Protein AF-A0A949T2Z6-F1 (afdb_monomer_lite)

pLDDT: mean 94.35, std 5.74, range [71.69, 98.81]

Radius of gyration: 14.83 Å; chains: 1; bounding box: 30×33×41 Å

Structure (mmCIF, N/CA/C/O backbone):
data_AF-A0A949T2Z6-F1
#
_entry.id   AF-A0A949T2Z6-F1
#
loop_
_atom_site.group_PDB
_atom_site.id
_atom_site.type_symbol
_atom_site.label_atom_id
_atom_site.label_alt_id
_atom_site.label_comp_id
_atom_site.label_asym_id
_atom_site.label_entity_id
_atom_site.label_seq_id
_atom_site.pdbx_PDB_ins_code
_atom_site.Cartn_x
_atom_site.Cartn_y
_atom_site.Cartn_z
_atom_site.occupancy
_atom_site.B_iso_or_equiv
_atom_site.auth_seq_id
_atom_site.auth_comp_id
_atom_site.auth_asym_id
_atom_site.auth_atom_id
_atom_site.pdbx_PDB_model_num
ATOM 1 N N . TYR A 1 1 ? 6.112 13.133 -10.579 1.00 71.69 1 TYR A N 1
ATOM 2 C CA . TYR A 1 1 ? 7.210 12.204 -10.228 1.00 71.69 1 TYR A CA 1
ATOM 3 C C . TYR A 1 1 ? 8.491 12.838 -9.670 1.00 71.69 1 TYR A C 1
ATOM 5 O O . TYR A 1 1 ? 8.955 12.312 -8.665 1.00 71.69 1 TYR A O 1
ATOM 13 N N . PRO A 1 2 ? 9.077 13.935 -10.205 1.00 78.00 2 PRO A N 1
ATOM 14 C CA . PRO A 1 2 ? 10.377 14.446 -9.722 1.00 78.00 2 PRO A CA 1
ATOM 15 C C . PRO A 1 2 ? 10.426 14.812 -8.231 1.00 78.00 2 PRO A C 1
ATOM 17 O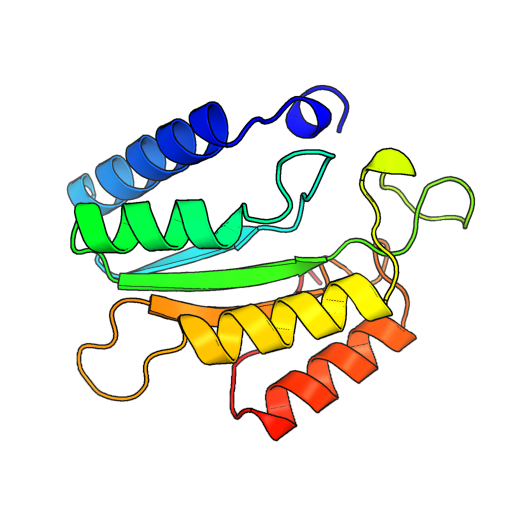 O . PRO A 1 2 ? 11.454 14.661 -7.576 1.00 78.00 2 PRO A O 1
ATOM 20 N N . VAL A 1 3 ? 9.305 15.278 -7.672 1.00 82.88 3 VAL A N 1
ATOM 21 C CA . VAL A 1 3 ? 9.192 15.569 -6.236 1.00 82.88 3 VAL A CA 1
ATOM 22 C C . VAL A 1 3 ? 9.169 14.277 -5.416 1.00 82.88 3 VAL A C 1
ATOM 24 O O . VAL A 1 3 ? 9.953 14.147 -4.479 1.00 82.88 3 VAL A O 1
ATOM 27 N N . TRP A 1 4 ? 8.320 13.317 -5.795 1.00 80.75 4 TRP A N 1
ATOM 28 C CA . TRP A 1 4 ? 8.119 12.066 -5.058 1.00 80.75 4 TRP A CA 1
ATOM 29 C C . TRP A 1 4 ? 9.293 11.089 -5.156 1.00 80.75 4 TRP A C 1
ATOM 31 O O . TRP A 1 4 ? 9.542 10.345 -4.217 1.00 80.75 4 TRP A O 1
ATOM 41 N N . ALA A 1 5 ? 10.084 11.153 -6.230 1.00 78.50 5 ALA A N 1
ATOM 42 C CA . ALA A 1 5 ? 11.322 10.381 -6.360 1.00 78.50 5 ALA A CA 1
ATOM 43 C C . ALA A 1 5 ? 12.391 10.743 -5.303 1.00 78.50 5 ALA A C 1
ATOM 45 O O . ALA A 1 5 ? 13.412 10.074 -5.218 1.00 78.50 5 ALA A O 1
ATOM 46 N N . ARG A 1 6 ? 12.174 11.806 -4.511 1.00 84.44 6 ARG A N 1
ATOM 47 C CA . ARG A 1 6 ? 13.061 12.270 -3.426 1.00 84.44 6 ARG A CA 1
ATOM 48 C C . ARG A 1 6 ? 12.489 12.009 -2.027 1.00 84.44 6 ARG A C 1
ATOM 50 O O . ARG A 1 6 ? 12.918 12.651 -1.055 1.00 84.44 6 ARG A O 1
ATOM 57 N N . LEU A 1 7 ? 11.460 11.165 -1.931 1.00 89.69 7 LEU A N 1
ATOM 58 C CA . LEU A 1 7 ? 10.942 10.710 -0.647 1.00 89.69 7 LEU A CA 1
ATOM 59 C C . LEU A 1 7 ? 12.007 9.869 0.063 1.00 89.69 7 LEU A C 1
ATOM 61 O O . LEU A 1 7 ? 12.746 9.116 -0.560 1.00 89.69 7 LEU A O 1
ATOM 65 N N . THR A 1 8 ? 12.086 10.048 1.374 1.00 93.44 8 THR A N 1
ATOM 66 C CA . THR A 1 8 ? 12.949 9.286 2.279 1.00 93.44 8 THR A CA 1
ATOM 67 C C . THR A 1 8 ? 12.060 8.597 3.314 1.00 93.44 8 THR A C 1
ATOM 69 O O . THR A 1 8 ? 10.929 9.057 3.512 1.00 93.44 8 THR A O 1
ATOM 72 N N . PRO A 1 9 ? 12.544 7.552 4.010 1.00 95.56 9 PRO A N 1
ATOM 73 C CA . PRO A 1 9 ? 11.795 6.918 5.095 1.00 95.56 9 PRO A CA 1
ATOM 74 C C . PRO A 1 9 ? 11.262 7.919 6.127 1.00 95.56 9 PRO A C 1
ATOM 76 O O . PRO A 1 9 ? 10.079 7.900 6.434 1.00 95.56 9 PRO A O 1
ATOM 79 N N . GLU A 1 10 ? 12.092 8.871 6.565 1.00 96.38 10 GLU A N 1
ATOM 80 C CA . GLU A 1 10 ? 11.704 9.922 7.521 1.00 96.38 10 GLU A CA 1
ATOM 81 C C . GLU A 1 10 ? 10.557 10.806 6.999 1.00 96.38 10 GLU A C 1
ATOM 83 O O . GLU A 1 10 ? 9.594 11.086 7.713 1.00 96.38 10 GLU A O 1
ATOM 88 N N . LYS A 1 11 ? 10.616 11.223 5.726 1.00 96.00 11 LYS A N 1
ATOM 89 C CA . LYS A 1 11 ? 9.545 12.027 5.117 1.00 96.00 11 LYS A CA 1
ATOM 90 C C . LYS A 1 11 ? 8.253 11.231 4.986 1.00 96.00 11 LYS A C 1
ATOM 92 O O . LYS A 1 11 ? 7.181 11.803 5.158 1.00 96.00 11 LYS A O 1
ATOM 97 N N . LEU A 1 12 ? 8.351 9.943 4.655 1.00 97.25 12 LEU A N 1
ATOM 98 C CA . LEU A 1 12 ? 7.194 9.060 4.556 1.00 97.25 12 LEU A CA 1
ATOM 99 C C . LEU A 1 12 ? 6.562 8.823 5.928 1.00 97.25 12 LEU A C 1
ATOM 101 O O . LEU A 1 12 ? 5.341 8.894 6.046 1.00 97.25 12 LEU A O 1
ATOM 105 N N . GLU A 1 13 ? 7.374 8.588 6.956 1.00 98.12 13 GLU A N 1
ATOM 106 C CA . GLU A 1 13 ? 6.910 8.441 8.334 1.00 98.12 13 GLU A CA 1
ATOM 107 C C . GLU A 1 13 ? 6.139 9.688 8.773 1.00 98.12 13 GLU A C 1
ATOM 109 O O . GLU A 1 13 ? 4.985 9.584 9.187 1.00 98.12 13 GLU A O 1
ATOM 114 N N . LEU A 1 14 ? 6.733 10.874 8.600 1.00 98.38 14 LEU A N 1
ATOM 115 C CA . LEU A 1 14 ? 6.095 12.140 8.953 1.00 98.38 14 LEU A CA 1
ATOM 116 C C . LEU A 1 14 ? 4.800 12.370 8.163 1.00 98.38 14 LEU A C 1
ATOM 118 O O . LEU A 1 14 ? 3.782 12.731 8.750 1.00 98.38 14 LEU A O 1
ATOM 122 N N . ALA A 1 15 ? 4.816 12.138 6.847 1.00 97.62 15 ALA A N 1
ATOM 123 C CA . ALA A 1 15 ? 3.631 12.292 6.006 1.00 97.62 15 ALA A CA 1
ATOM 124 C C . ALA A 1 15 ? 2.502 11.344 6.435 1.00 97.62 15 ALA A C 1
ATOM 126 O O . ALA A 1 15 ? 1.349 11.760 6.531 1.00 97.62 15 ALA A O 1
ATOM 127 N N . THR A 1 16 ? 2.841 10.092 6.752 1.00 98.25 16 THR A N 1
ATOM 128 C CA . THR A 1 16 ? 1.877 9.095 7.231 1.00 98.25 16 THR A CA 1
ATOM 129 C C . THR A 1 16 ? 1.319 9.491 8.594 1.00 98.25 16 THR A C 1
ATOM 131 O O . THR A 1 16 ? 0.109 9.436 8.789 1.00 98.25 16 THR A O 1
ATOM 134 N N . LYS A 1 17 ? 2.169 9.959 9.519 1.00 98.62 17 LYS A N 1
ATOM 135 C CA . LYS A 1 17 ? 1.743 10.435 10.845 1.00 98.62 17 LYS A CA 1
ATOM 136 C C . LYS A 1 17 ? 0.741 11.571 10.737 1.00 98.62 17 LYS A C 1
ATOM 138 O O . LYS A 1 17 ? -0.311 11.504 11.365 1.00 98.62 17 LYS A O 1
ATOM 143 N N . VAL A 1 18 ? 1.048 12.580 9.923 1.00 98.62 18 VAL A N 1
ATOM 144 C CA . VAL A 1 18 ? 0.155 13.726 9.708 1.00 98.62 18 VAL A CA 1
ATOM 145 C C . VAL A 1 18 ? -1.177 13.260 9.122 1.00 98.62 18 VAL A C 1
ATOM 147 O O . VAL A 1 18 ? -2.220 13.545 9.703 1.00 98.62 18 VAL A O 1
ATOM 150 N N . ALA A 1 19 ? -1.148 12.477 8.040 1.00 98.44 19 ALA A N 1
ATOM 151 C CA . ALA A 1 19 ? -2.363 12.018 7.374 1.00 98.44 19 ALA A CA 1
ATOM 152 C C . ALA A 1 19 ? -3.264 11.184 8.301 1.00 98.44 19 ALA A C 1
ATOM 154 O O . ALA A 1 19 ? -4.466 11.430 8.392 1.00 98.44 19 ALA A O 1
ATOM 155 N N . LEU A 1 20 ? -2.697 10.211 9.021 1.00 98.50 20 LEU A N 1
ATOM 156 C CA . LEU A 1 20 ? -3.474 9.362 9.925 1.00 98.50 20 LEU A CA 1
ATOM 157 C C . LEU A 1 20 ? -3.981 10.135 11.150 1.00 98.50 20 LEU A C 1
ATOM 159 O O . LEU A 1 20 ? -5.120 9.924 11.560 1.00 98.50 20 LEU A O 1
ATOM 163 N N . ALA A 1 21 ? -3.192 11.058 11.709 1.00 98.38 21 ALA A N 1
ATOM 164 C CA . ALA A 1 21 ? -3.640 11.905 12.813 1.00 98.38 21 ALA A CA 1
ATOM 165 C C . ALA A 1 21 ? -4.822 12.797 12.403 1.00 98.38 21 ALA A C 1
ATOM 167 O O . ALA A 1 21 ? -5.811 12.875 13.131 1.00 98.38 21 ALA A O 1
ATOM 168 N N . GLU A 1 22 ? -4.765 13.425 11.228 1.00 98.69 22 GLU A N 1
ATOM 169 C CA . GLU A 1 22 ? -5.869 14.239 10.706 1.00 98.69 22 GLU A CA 1
ATOM 170 C C . GLU A 1 22 ? -7.126 13.397 10.447 1.00 98.69 22 GLU A C 1
ATOM 172 O O . GLU A 1 22 ? -8.233 13.799 10.817 1.00 98.69 22 GLU A O 1
ATOM 177 N N . LEU A 1 23 ? -6.967 12.194 9.886 1.00 98.62 23 LEU A N 1
ATOM 178 C CA . LEU A 1 23 ? -8.077 11.263 9.690 1.00 98.62 23 LEU A CA 1
ATOM 179 C C . LEU A 1 23 ? -8.720 10.866 11.025 1.00 98.62 23 LEU A C 1
ATOM 181 O O . LEU A 1 23 ? -9.944 10.954 11.152 1.00 98.62 23 LEU A O 1
ATOM 185 N N . LEU A 1 24 ? -7.924 10.510 12.035 1.00 98.12 24 LEU A N 1
ATOM 186 C CA . LEU A 1 24 ? -8.423 10.201 13.378 1.00 98.12 24 LEU A CA 1
ATOM 187 C C . LEU A 1 24 ? -9.181 11.386 13.991 1.00 98.12 24 LEU A C 1
ATOM 189 O O . LEU A 1 24 ? -10.285 11.207 14.506 1.00 98.12 24 LEU A O 1
ATOM 193 N N . LEU A 1 25 ? -8.634 12.602 13.886 1.00 98.38 25 LEU A N 1
ATOM 194 C CA . LEU A 1 25 ? -9.282 13.826 14.375 1.00 98.38 25 LEU A CA 1
ATOM 195 C C . LEU A 1 25 ? -10.610 14.119 13.661 1.00 98.38 25 LEU A C 1
ATOM 197 O O . LEU A 1 25 ? -11.505 14.716 14.256 1.00 98.38 25 LEU A O 1
ATOM 201 N N . SER A 1 26 ? -10.766 13.665 12.415 1.00 98.50 26 SER A N 1
ATOM 202 C CA . SER A 1 26 ? -12.021 13.772 11.657 1.00 98.50 26 SER A CA 1
ATOM 203 C C . SER A 1 26 ? -13.047 12.669 11.963 1.00 98.50 26 SER A C 1
ATOM 205 O O . SER A 1 26 ? -14.143 12.675 11.404 1.00 98.50 26 SER A O 1
ATOM 207 N N . GLY A 1 27 ? -12.719 11.716 12.842 1.00 98.25 27 GLY A N 1
ATOM 208 C CA . GLY A 1 27 ? -13.579 10.579 13.184 1.00 98.25 27 GLY A CA 1
ATOM 209 C C . GLY A 1 27 ? -13.445 9.376 12.245 1.00 98.25 27 GLY A C 1
ATOM 210 O O . GLY A 1 27 ? -14.188 8.401 12.387 1.00 98.25 27 GLY A O 1
ATOM 211 N N . CYS A 1 28 ? -12.496 9.397 11.305 1.00 98.44 28 CYS A N 1
ATOM 212 C CA . CYS A 1 28 ? -12.151 8.218 10.520 1.00 98.44 28 CYS A CA 1
ATOM 213 C C . CYS A 1 28 ? -11.452 7.190 11.419 1.00 98.44 28 CYS A C 1
ATOM 215 O O . CYS A 1 28 ? -10.474 7.503 12.092 1.00 98.44 28 CYS A O 1
ATOM 217 N N . THR A 1 29 ? -11.944 5.949 11.429 1.00 96.19 29 THR A N 1
ATOM 218 C CA . THR A 1 29 ? -11.395 4.876 12.284 1.00 96.19 29 THR A CA 1
ATOM 219 C C . THR A 1 29 ? -10.691 3.766 11.508 1.00 96.19 29 THR A C 1
ATOM 221 O O . THR A 1 29 ? -9.997 2.952 12.119 1.00 96.19 29 THR A O 1
ATOM 224 N N . THR A 1 30 ? -10.845 3.743 10.180 1.00 98.06 30 THR A N 1
ATOM 225 C CA . THR A 1 30 ? -10.144 2.832 9.271 1.00 98.06 30 THR A CA 1
ATOM 226 C C . THR A 1 30 ? -9.785 3.581 7.991 1.00 98.06 30 THR A C 1
ATOM 228 O O . THR A 1 30 ? -10.679 4.085 7.314 1.00 98.06 30 THR A O 1
ATOM 231 N N . ALA A 1 31 ? -8.501 3.622 7.643 1.00 98.06 31 ALA A N 1
ATOM 232 C CA . ALA A 1 31 ? -8.014 4.210 6.396 1.00 98.06 31 ALA A CA 1
ATOM 233 C C . ALA A 1 31 ? -7.532 3.129 5.421 1.00 98.06 31 ALA A C 1
ATOM 235 O O . ALA A 1 31 ? -7.197 2.015 5.821 1.00 98.06 31 ALA A O 1
ATOM 236 N N . ALA A 1 32 ? -7.468 3.462 4.137 1.00 98.06 32 ALA A N 1
ATOM 237 C CA . ALA A 1 32 ? -6.757 2.663 3.149 1.00 98.06 32 ALA A CA 1
ATOM 238 C C . ALA A 1 32 ? -5.752 3.563 2.433 1.00 98.06 32 ALA A C 1
ATOM 240 O O . ALA A 1 32 ? -6.134 4.639 1.976 1.00 98.06 32 ALA A O 1
ATOM 241 N N . ASP A 1 33 ? -4.493 3.132 2.350 1.00 98.12 33 ASP A N 1
ATOM 242 C CA . ASP A 1 33 ? -3.449 3.871 1.638 1.00 98.12 33 ASP A CA 1
ATOM 243 C C . ASP A 1 33 ? -2.949 3.082 0.428 1.00 98.12 33 ASP A C 1
ATOM 245 O O . ASP A 1 33 ? -2.571 1.910 0.539 1.00 98.12 33 ASP A O 1
ATOM 249 N N . HIS A 1 34 ? -2.954 3.745 -0.730 1.00 97.56 34 HIS A N 1
ATOM 250 C CA . HIS A 1 34 ? -2.504 3.181 -1.996 1.00 97.56 34 HIS A CA 1
ATOM 251 C C . HIS A 1 34 ? -1.050 3.580 -2.280 1.00 97.56 34 HIS A C 1
ATOM 253 O O . HIS A 1 34 ? -0.778 4.422 -3.136 1.00 97.56 34 HIS A O 1
ATOM 259 N N . HIS A 1 35 ? -0.101 2.956 -1.579 1.00 96.19 35 HIS A N 1
ATOM 260 C CA . HIS A 1 35 ? 1.322 3.249 -1.743 1.00 96.19 35 HIS A CA 1
ATOM 261 C C . HIS A 1 35 ? 1.941 2.508 -2.940 1.00 96.19 35 HIS A C 1
ATOM 263 O O . HIS A 1 35 ? 2.086 1.290 -2.908 1.00 96.19 35 HIS A O 1
ATOM 269 N N . TYR A 1 36 ? 2.353 3.222 -3.993 1.00 93.06 36 TYR A N 1
ATOM 270 C CA . TYR A 1 36 ? 2.920 2.619 -5.217 1.00 93.06 36 TYR A CA 1
ATOM 271 C C . TYR A 1 36 ? 4.314 3.141 -5.613 1.00 93.06 36 TYR A C 1
ATOM 273 O O . TYR A 1 36 ? 4.807 2.804 -6.690 1.00 93.06 36 TYR A O 1
ATOM 281 N N . LEU A 1 37 ? 4.956 3.966 -4.779 1.00 90.75 37 LEU A N 1
ATOM 282 C CA . LEU A 1 37 ? 6.244 4.602 -5.078 1.00 90.75 37 LEU A CA 1
ATOM 283 C C . LEU A 1 37 ? 7.370 4.043 -4.206 1.00 90.75 37 LEU A C 1
ATOM 285 O O . LEU 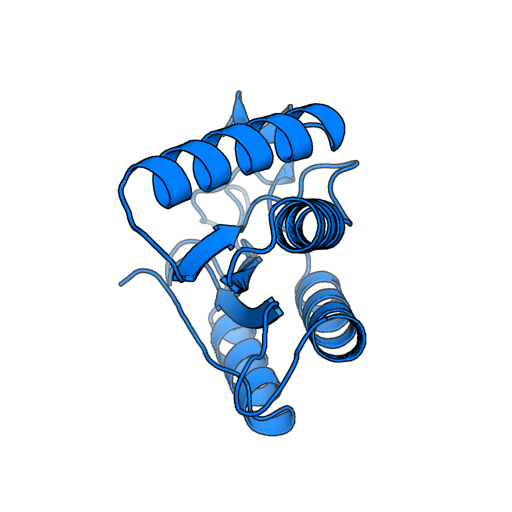A 1 37 ? 7.438 4.332 -3.020 1.00 90.75 37 LEU A O 1
ATOM 289 N N . PHE A 1 38 ? 8.315 3.342 -4.829 1.00 92.81 38 PHE A N 1
ATOM 290 C CA . PHE A 1 38 ? 9.464 2.738 -4.145 1.00 92.81 38 PHE A CA 1
ATOM 291 C C . PHE A 1 38 ? 10.786 3.227 -4.763 1.00 92.81 38 PHE A C 1
ATOM 293 O O . PHE A 1 38 ? 11.495 2.439 -5.392 1.00 92.81 38 PHE A O 1
ATOM 300 N N . PRO A 1 39 ? 11.112 4.535 -4.680 1.00 88.88 39 PRO A N 1
ATOM 301 C CA . PRO A 1 39 ? 12.425 5.020 -5.101 1.00 88.88 39 PRO A CA 1
ATOM 302 C C . PRO A 1 39 ? 13.528 4.423 -4.210 1.00 88.88 39 PRO A C 1
ATOM 304 O O . PRO A 1 39 ? 13.251 3.903 -3.130 1.00 88.88 39 PRO A O 1
ATOM 307 N N . GLY A 1 40 ? 14.787 4.524 -4.644 1.00 86.75 40 GLY A N 1
ATOM 308 C CA . GLY A 1 40 ? 15.918 3.986 -3.879 1.00 86.75 40 GLY A CA 1
ATOM 309 C C . GLY A 1 40 ? 15.948 4.496 -2.433 1.00 86.75 40 GLY A C 1
ATOM 310 O O . GLY A 1 40 ? 15.856 5.703 -2.197 1.00 86.75 40 GLY A O 1
ATOM 311 N N . GLY A 1 41 ? 16.073 3.573 -1.476 1.00 88.88 41 GLY A N 1
ATOM 312 C CA . GLY A 1 41 ? 16.016 3.854 -0.039 1.00 88.88 41 GLY A CA 1
ATOM 313 C C . GLY A 1 41 ? 14.610 3.815 0.574 1.00 88.88 41 GLY A C 1
ATOM 314 O O . GLY A 1 41 ? 14.475 4.046 1.777 1.00 88.88 41 GLY A O 1
ATOM 315 N N . LEU A 1 42 ? 13.565 3.548 -0.218 1.00 93.25 42 LEU A N 1
ATOM 316 C CA . LEU A 1 42 ? 12.182 3.349 0.236 1.00 93.25 42 LEU A CA 1
ATOM 317 C C . LEU A 1 42 ? 11.666 1.924 -0.004 1.00 93.25 42 LEU A C 1
ATOM 319 O O . LEU A 1 42 ? 10.464 1.692 -0.091 1.00 93.25 42 LEU A O 1
ATOM 323 N N . GLU A 1 43 ? 12.557 0.938 -0.045 1.00 94.06 43 GLU A N 1
ATOM 324 C CA . GLU A 1 43 ? 12.198 -0.476 -0.190 1.00 94.06 43 GLU A CA 1
ATOM 325 C C . GLU A 1 43 ? 11.265 -0.947 0.940 1.00 94.06 43 GLU A C 1
ATOM 327 O O . GLU A 1 43 ? 10.405 -1.790 0.722 1.00 94.06 43 GLU A O 1
ATOM 332 N N . GLN A 1 44 ? 11.389 -0.339 2.125 1.00 96.75 44 GLN A N 1
ATOM 333 C CA . GLN A 1 44 ? 10.597 -0.636 3.323 1.00 96.75 44 GLN A CA 1
ATOM 334 C C . GLN A 1 44 ? 9.489 0.399 3.581 1.00 96.75 44 GLN A C 1
ATOM 336 O O . GLN A 1 44 ? 9.109 0.635 4.728 1.00 96.75 44 GLN A O 1
ATOM 341 N N . ALA A 1 45 ? 8.988 1.068 2.537 1.00 97.25 45 ALA A N 1
ATOM 342 C CA . ALA A 1 45 ? 7.988 2.129 2.670 1.00 97.25 45 ALA A CA 1
ATOM 343 C C . ALA A 1 45 ? 6.745 1.690 3.466 1.00 97.25 45 ALA A C 1
ATOM 345 O O . ALA A 1 45 ? 6.294 2.394 4.369 1.00 97.25 45 ALA A O 1
ATOM 346 N N . ILE A 1 46 ? 6.224 0.497 3.183 1.00 98.44 46 ILE A N 1
ATOM 347 C CA . ILE A 1 46 ? 5.025 -0.017 3.855 1.00 98.44 46 ILE A CA 1
ATOM 348 C C . ILE A 1 46 ? 5.332 -0.454 5.292 1.00 98.44 46 ILE A C 1
ATOM 350 O O . ILE A 1 46 ? 4.487 -0.281 6.164 1.00 98.44 46 ILE A O 1
ATOM 354 N N . ASP A 1 47 ? 6.543 -0.940 5.583 1.00 98.62 47 ASP A N 1
ATOM 355 C CA . ASP A 1 47 ? 6.984 -1.226 6.954 1.00 98.62 47 ASP A CA 1
ATOM 356 C C . ASP A 1 47 ? 6.952 0.045 7.819 1.00 98.62 47 ASP A C 1
ATOM 358 O O . ASP A 1 47 ? 6.499 0.002 8.965 1.00 98.62 47 ASP A O 1
ATOM 362 N N . VAL A 1 48 ? 7.386 1.182 7.255 1.00 98.56 48 VAL A N 1
ATOM 363 C CA . VAL A 1 48 ? 7.305 2.499 7.908 1.00 98.56 48 VAL A CA 1
ATOM 364 C C . VAL A 1 48 ? 5.847 2.858 8.190 1.00 98.56 48 VAL A C 1
ATOM 366 O O . VAL A 1 48 ? 5.507 3.197 9.322 1.00 98.56 48 VAL A O 1
ATOM 369 N N . GLN A 1 49 ? 4.965 2.731 7.194 1.00 98.62 49 GLN A N 1
ATOM 370 C CA . GLN A 1 49 ? 3.544 3.038 7.370 1.00 98.62 49 GLN A CA 1
ATOM 371 C C . GLN A 1 49 ? 2.874 2.138 8.412 1.00 98.62 49 GLN A C 1
ATOM 373 O O . GLN A 1 49 ? 2.134 2.634 9.258 1.00 98.62 49 GLN A O 1
ATOM 378 N N . ALA A 1 50 ? 3.166 0.836 8.401 1.00 98.56 50 ALA A N 1
ATOM 379 C CA . ALA A 1 50 ? 2.654 -0.110 9.386 1.00 98.56 50 ALA A CA 1
ATOM 380 C C . ALA A 1 50 ? 3.095 0.262 10.810 1.00 98.56 50 ALA A C 1
ATOM 382 O O . ALA A 1 50 ? 2.280 0.221 11.728 1.00 98.56 50 ALA A O 1
ATOM 383 N N . GLY A 1 51 ? 4.350 0.692 10.989 1.00 98.50 51 GLY A N 1
ATOM 384 C CA . GLY A 1 51 ? 4.843 1.201 12.271 1.00 98.50 51 GLY A CA 1
ATOM 385 C C . GLY A 1 51 ? 4.042 2.404 12.775 1.00 98.50 51 GLY A C 1
ATOM 386 O O . GLY A 1 51 ? 3.647 2.433 13.939 1.00 98.50 51 GLY A O 1
ATOM 387 N N . VAL A 1 52 ? 3.727 3.352 11.888 1.00 98.69 52 VAL A N 1
ATOM 388 C CA . VAL A 1 52 ? 2.910 4.527 12.232 1.00 98.69 52 VAL A CA 1
ATOM 389 C C . VAL A 1 52 ? 1.465 4.149 12.576 1.00 98.69 52 VAL A C 1
ATOM 391 O O . VAL A 1 52 ? 0.894 4.700 13.515 1.00 98.69 52 VAL A O 1
ATOM 394 N N . VAL A 1 53 ? 0.862 3.208 11.842 1.00 98.44 53 VAL A N 1
ATOM 395 C CA . VAL A 1 53 ? -0.500 2.721 12.132 1.00 98.44 53 VAL A CA 1
ATOM 396 C C . VAL A 1 53 ? -0.573 2.125 13.538 1.00 98.44 53 VAL A C 1
ATOM 398 O O . VAL A 1 53 ? -1.498 2.438 14.289 1.00 98.44 53 VAL A O 1
ATOM 401 N N . GLU A 1 54 ? 0.414 1.306 13.906 1.00 97.44 54 GLU A N 1
ATOM 402 C CA . GLU A 1 54 ? 0.512 0.715 15.242 1.00 97.44 54 GLU A CA 1
ATOM 403 C C . GLU A 1 54 ? 0.761 1.781 16.324 1.00 97.44 54 GLU A C 1
ATOM 405 O O . GLU A 1 54 ? 0.119 1.736 17.371 1.00 97.44 54 GLU A O 1
ATOM 410 N N . GLU A 1 55 ? 1.626 2.769 16.064 1.00 98.12 55 GLU A N 1
ATOM 411 C CA . GLU A 1 55 ? 1.897 3.893 16.978 1.00 98.12 55 GLU A CA 1
ATOM 412 C C . GLU A 1 55 ? 0.631 4.699 17.299 1.00 98.12 55 GLU A C 1
ATOM 414 O O . GLU A 1 55 ? 0.377 5.024 18.459 1.00 98.12 55 GLU A O 1
ATOM 419 N N . LEU A 1 56 ? -0.178 5.009 16.282 1.00 97.88 56 LEU A N 1
ATOM 420 C CA . LEU A 1 56 ? -1.382 5.830 16.433 1.00 97.88 56 LEU A CA 1
ATOM 421 C C . LEU A 1 56 ? -2.625 5.027 16.846 1.00 97.88 56 LEU A C 1
ATOM 423 O O . LEU A 1 56 ? -3.668 5.615 17.130 1.00 97.88 56 LEU A O 1
ATOM 427 N N . GLY A 1 57 ? -2.545 3.693 16.869 1.00 95.75 57 GLY A N 1
ATOM 428 C CA . GLY A 1 57 ? -3.664 2.819 17.230 1.00 95.75 57 GLY A CA 1
ATOM 429 C C . GLY A 1 57 ? -4.837 2.849 16.240 1.00 95.75 57 GLY A C 1
ATOM 430 O O . GLY A 1 57 ? -5.963 2.514 16.613 1.00 95.75 57 GLY A O 1
ATOM 431 N N . MET A 1 58 ? -4.595 3.250 14.988 1.00 96.38 58 MET A N 1
ATOM 432 C CA . MET A 1 58 ? -5.605 3.275 13.924 1.00 96.38 58 MET A CA 1
ATOM 433 C C . MET A 1 58 ? -5.760 1.888 13.274 1.00 96.38 58 MET A C 1
ATOM 435 O O . MET A 1 58 ? -4.897 1.022 13.415 1.00 96.38 58 MET A O 1
ATOM 439 N N . ARG A 1 59 ? -6.853 1.659 12.530 1.00 98.31 59 ARG A N 1
ATOM 440 C CA . ARG A 1 59 ? -6.925 0.556 11.557 1.00 98.31 59 ARG A CA 1
ATOM 441 C C . ARG A 1 59 ? -6.535 1.040 10.164 1.00 98.31 59 ARG A C 1
ATOM 443 O O . ARG A 1 59 ? -6.985 2.100 9.730 1.00 98.31 59 ARG A O 1
ATOM 450 N N . ALA A 1 60 ? -5.764 0.242 9.438 1.00 98.50 60 ALA A N 1
ATOM 451 C CA . ALA A 1 60 ? -5.393 0.539 8.066 1.00 98.50 60 ALA A CA 1
ATOM 452 C C . ALA A 1 60 ? -5.356 -0.703 7.167 1.00 98.50 60 ALA A C 1
ATOM 454 O O . ALA A 1 60 ? -4.836 -1.758 7.538 1.00 98.50 60 ALA A O 1
ATOM 455 N N . MET A 1 61 ? -5.850 -0.532 5.942 1.00 98.56 61 MET A N 1
ATOM 456 C CA . MET A 1 61 ? -5.515 -1.385 4.806 1.00 98.56 61 MET A CA 1
ATOM 457 C C . MET A 1 61 ? -4.369 -0.725 4.037 1.00 98.56 61 MET A C 1
ATOM 459 O O . MET A 1 61 ? -4.576 0.256 3.326 1.00 98.56 61 MET A O 1
ATOM 463 N N . LEU A 1 62 ? -3.161 -1.257 4.178 1.00 98.62 62 LEU A N 1
ATOM 464 C CA . LEU A 1 62 ? -2.005 -0.790 3.420 1.00 98.62 62 LEU A CA 1
ATOM 465 C C . LEU A 1 62 ? -1.897 -1.622 2.152 1.00 98.62 62 LEU A C 1
ATOM 467 O O . LEU A 1 62 ? -1.855 -2.854 2.212 1.00 98.62 62 LEU A O 1
ATOM 471 N N . THR A 1 63 ? -1.871 -0.975 0.992 1.00 98.31 63 THR A N 1
ATOM 472 C CA . THR A 1 63 ? -1.720 -1.716 -0.256 1.00 98.31 63 THR A CA 1
ATOM 473 C C . THR A 1 63 ? -0.273 -1.711 -0.719 1.00 98.31 63 THR A C 1
ATOM 475 O O . THR A 1 63 ? 0.329 -0.644 -0.839 1.00 98.31 63 THR A O 1
ATOM 478 N N . ARG A 1 64 ? 0.254 -2.885 -1.071 1.00 98.19 64 ARG A N 1
ATOM 479 C CA . ARG A 1 64 ? 1.490 -3.000 -1.841 1.00 98.19 64 ARG A CA 1
ATOM 480 C C . ARG A 1 64 ? 1.188 -2.630 -3.283 1.00 98.19 64 ARG A C 1
ATOM 482 O O . ARG A 1 64 ? 0.808 -3.480 -4.090 1.00 98.19 64 ARG A O 1
ATOM 489 N N . GLY A 1 65 ? 1.319 -1.344 -3.583 1.00 96.00 65 GLY A N 1
ATOM 490 C CA . GLY A 1 65 ? 1.132 -0.830 -4.924 1.00 96.00 65 GLY A CA 1
ATOM 491 C C . GLY A 1 65 ? 2.314 -1.134 -5.836 1.00 96.00 65 GLY A C 1
ATOM 492 O O . GLY A 1 65 ? 3.388 -1.514 -5.371 1.00 96.00 65 GLY A O 1
ATOM 493 N N . SER A 1 66 ? 2.162 -0.980 -7.148 1.00 94.00 66 SER A N 1
ATOM 494 C CA . SER A 1 66 ? 3.297 -1.171 -8.059 1.00 94.00 66 SER A CA 1
ATOM 495 C C . SER A 1 66 ? 3.217 -0.333 -9.322 1.00 94.00 66 SER A C 1
ATOM 497 O O . SER A 1 66 ? 2.136 -0.106 -9.862 1.00 94.00 66 SER A O 1
ATOM 499 N N . MET A 1 67 ? 4.387 0.033 -9.836 1.00 92.12 67 MET A N 1
ATOM 500 C CA . MET A 1 67 ? 4.592 0.529 -11.193 1.00 92.12 67 MET A CA 1
ATOM 501 C C . MET A 1 67 ? 5.654 -0.357 -11.847 1.00 92.12 67 MET A C 1
ATOM 503 O O . MET A 1 67 ? 6.726 -0.542 -11.274 1.00 92.12 67 MET A O 1
ATOM 507 N N . SER A 1 68 ? 5.346 -0.936 -13.006 1.00 90.38 68 SER A N 1
ATOM 508 C CA . SER A 1 68 ? 6.242 -1.877 -13.707 1.00 90.38 68 SER A CA 1
ATOM 509 C C . SER A 1 68 ? 6.417 -1.569 -15.192 1.00 90.38 68 SER A C 1
ATOM 511 O O . SER A 1 68 ? 7.134 -2.283 -15.882 1.00 90.38 68 SER A O 1
ATOM 513 N N . LEU A 1 69 ? 5.777 -0.510 -15.694 1.00 89.69 69 LEU A N 1
ATOM 514 C CA . LEU A 1 69 ? 5.896 -0.072 -17.081 1.00 89.69 69 LEU A CA 1
ATOM 515 C C . LEU A 1 69 ? 6.427 1.360 -17.098 1.00 89.69 69 LEU A C 1
ATOM 517 O O . LEU A 1 69 ? 5.691 2.275 -16.745 1.00 89.69 69 LEU A O 1
ATOM 521 N N . GLY A 1 70 ? 7.706 1.548 -17.430 1.00 87.56 70 GLY A N 1
ATOM 522 C CA . GLY A 1 70 ? 8.364 2.860 -17.412 1.00 87.56 70 GLY A CA 1
ATOM 523 C C . GLY A 1 70 ? 8.307 3.585 -18.757 1.00 87.56 70 GLY A C 1
ATOM 524 O O . GLY A 1 70 ? 7.963 2.992 -19.776 1.00 87.56 70 GLY A O 1
ATOM 525 N N . GLU A 1 71 ? 8.697 4.861 -18.780 1.00 89.12 71 GLU A N 1
ATOM 526 C CA . GLU A 1 71 ? 8.758 5.694 -19.999 1.00 89.12 71 GLU A CA 1
ATOM 527 C C . GLU A 1 71 ? 9.535 5.051 -21.163 1.00 89.12 71 GLU A C 1
ATOM 529 O O . GLU A 1 71 ? 9.153 5.221 -22.320 1.00 89.12 71 GLU A O 1
ATOM 534 N N . LYS A 1 72 ? 10.603 4.284 -20.885 1.00 87.38 72 LYS A N 1
ATOM 535 C CA . LYS A 1 72 ? 11.393 3.610 -21.935 1.00 87.38 72 LYS A CA 1
ATOM 536 C C . LYS A 1 72 ? 10.625 2.487 -22.633 1.00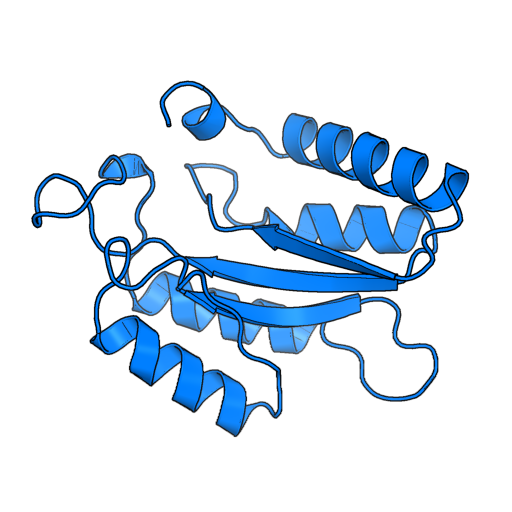 87.38 72 LYS A C 1
ATOM 538 O O . LYS A 1 72 ? 10.922 2.180 -23.783 1.00 87.38 72 LYS A O 1
ATOM 543 N N . ASP A 1 73 ? 9.634 1.929 -21.947 1.00 85.31 73 ASP A N 1
ATOM 544 C CA . ASP A 1 73 ? 8.841 0.777 -22.374 1.00 85.31 73 ASP A CA 1
ATOM 545 C C . ASP A 1 73 ? 7.410 1.191 -22.778 1.00 85.31 73 ASP A C 1
ATOM 547 O O . ASP A 1 73 ? 6.531 0.349 -22.953 1.00 85.31 73 ASP A O 1
ATOM 551 N N . GLY A 1 74 ? 7.164 2.500 -22.940 1.00 83.94 74 GLY A N 1
ATOM 552 C CA . GLY A 1 74 ? 5.871 3.060 -23.347 1.00 83.94 74 GLY A CA 1
ATOM 553 C C . GLY A 1 74 ? 4.907 3.376 -22.198 1.00 83.94 74 GLY A C 1
ATOM 554 O O . GLY A 1 74 ? 3.737 3.660 -22.449 1.00 83.94 74 GLY A O 1
ATOM 555 N N . GLY A 1 75 ? 5.377 3.329 -20.950 1.00 84.00 75 GLY A N 1
ATOM 556 C CA . GLY A 1 75 ? 4.624 3.739 -19.764 1.00 84.00 75 GLY A CA 1
ATOM 557 C C . GLY A 1 75 ? 4.724 5.234 -19.447 1.00 84.00 75 GLY A C 1
ATOM 558 O O . GLY A 1 75 ? 5.429 5.993 -20.106 1.00 84.00 75 GLY A O 1
ATOM 559 N N . LEU A 1 76 ? 4.010 5.660 -18.402 1.00 83.38 76 LEU A N 1
ATOM 560 C CA . LEU A 1 76 ? 4.024 7.042 -17.888 1.00 83.38 76 LEU A CA 1
ATOM 561 C C . LEU A 1 76 ? 5.046 7.318 -16.761 1.00 83.38 76 LEU A C 1
ATOM 563 O O . LEU A 1 76 ? 5.553 8.437 -16.691 1.00 83.38 76 LEU A O 1
ATOM 567 N N . PRO A 1 77 ? 5.326 6.385 -15.829 1.00 83.50 77 PRO A N 1
ATOM 568 C CA . PRO A 1 77 ? 6.271 6.618 -14.739 1.00 83.50 77 PRO A CA 1
ATOM 569 C C . PRO A 1 77 ? 7.731 6.722 -15.215 1.00 83.50 77 PRO A C 1
ATOM 571 O O . PRO A 1 77 ? 8.162 5.932 -16.061 1.00 83.50 77 PRO A O 1
ATOM 574 N N . PRO A 1 78 ? 8.557 7.595 -14.605 1.00 84.69 78 PRO A N 1
ATOM 575 C CA . PRO A 1 78 ? 9.994 7.607 -14.853 1.00 84.69 78 PRO A CA 1
ATOM 576 C C . PRO A 1 78 ? 10.623 6.252 -14.546 1.00 84.69 78 PRO A C 1
ATOM 578 O O . PRO A 1 78 ? 10.278 5.618 -13.545 1.00 84.69 78 PRO A O 1
ATOM 581 N N . GLN A 1 79 ? 11.618 5.852 -15.339 1.00 86.38 79 GLN A N 1
ATOM 582 C CA . GLN A 1 79 ? 12.223 4.518 -15.223 1.00 86.38 79 GLN A CA 1
ATOM 583 C C . GLN A 1 79 ? 12.738 4.198 -13.811 1.00 86.38 79 GLN A C 1
ATOM 585 O O . GLN A 1 79 ? 12.621 3.082 -13.332 1.00 86.38 79 GLN A O 1
ATOM 590 N N . GLN A 1 80 ? 13.281 5.189 -13.109 1.00 83.00 80 GLN A N 1
ATOM 591 C CA . GLN A 1 80 ? 13.804 5.024 -11.746 1.00 83.00 80 GLN A CA 1
ATOM 592 C C . GLN A 1 80 ? 12.726 4.791 -10.672 1.00 83.00 80 GLN A C 1
ATOM 594 O O . GLN A 1 80 ? 13.055 4.638 -9.501 1.00 83.00 80 GLN A O 1
ATOM 599 N N . THR A 1 81 ? 11.447 4.858 -11.046 1.00 84.00 81 THR A N 1
ATOM 600 C CA . THR A 1 81 ? 10.309 4.651 -10.142 1.00 84.00 81 THR A CA 1
ATOM 601 C C . THR A 1 81 ? 9.567 3.346 -10.408 1.00 84.00 81 THR A C 1
ATOM 603 O O . THR A 1 81 ? 8.684 3.000 -9.625 1.00 84.00 81 THR A O 1
ATOM 606 N N . VAL A 1 82 ? 9.916 2.625 -11.481 1.00 90.44 82 VAL A N 1
ATOM 607 C CA . VAL A 1 82 ? 9.368 1.294 -11.753 1.00 90.44 82 VAL A CA 1
ATOM 608 C C . VAL A 1 82 ? 10.239 0.211 -11.130 1.00 90.44 82 VAL A C 1
ATOM 610 O O . VAL A 1 82 ? 11.433 0.407 -10.911 1.00 90.44 82 VAL A O 1
ATOM 613 N N . GLN A 1 83 ? 9.628 -0.929 -10.832 1.00 93.31 83 GLN A N 1
ATOM 614 C CA . GLN A 1 83 ? 10.301 -2.095 -10.273 1.00 93.31 83 GLN A CA 1
ATOM 615 C C . GLN A 1 83 ? 10.058 -3.318 -11.150 1.00 93.31 83 GLN A C 1
ATOM 617 O O . GLN A 1 83 ? 8.999 -3.458 -11.765 1.00 93.31 83 GLN A O 1
ATOM 622 N N . GLU A 1 84 ? 11.029 -4.225 -11.140 1.00 93.38 84 GLU A N 1
ATOM 623 C CA . GLU A 1 84 ? 10.892 -5.537 -11.760 1.00 93.38 84 GLU A CA 1
ATOM 624 C C . GLU A 1 84 ? 9.787 -6.355 -11.093 1.00 93.38 84 GLU A C 1
ATOM 626 O O . GLU A 1 84 ? 9.539 -6.248 -9.885 1.00 93.38 84 GLU A O 1
ATOM 631 N N . ALA A 1 85 ? 9.146 -7.214 -11.885 1.00 93.94 85 ALA A N 1
ATOM 632 C CA . ALA A 1 85 ? 8.008 -7.999 -11.433 1.00 93.94 85 ALA A CA 1
ATOM 633 C C . ALA A 1 85 ? 8.335 -8.893 -10.227 1.00 93.94 85 ALA A C 1
ATOM 635 O O . ALA A 1 85 ? 7.565 -8.961 -9.270 1.00 93.94 85 ALA A O 1
ATOM 636 N N . GLU A 1 86 ? 9.508 -9.523 -10.243 1.00 95.88 86 GLU A N 1
ATOM 637 C CA . GLU A 1 86 ? 9.980 -10.389 -9.163 1.00 95.88 86 GLU A CA 1
ATOM 638 C C . GLU A 1 86 ? 10.121 -9.625 -7.840 1.00 95.88 86 GLU A C 1
ATOM 640 O O . GLU A 1 86 ? 9.622 -10.071 -6.807 1.00 95.88 86 GLU A O 1
ATOM 645 N N . THR A 1 87 ? 10.702 -8.423 -7.881 1.00 96.31 87 THR A N 1
ATOM 646 C CA . THR A 1 87 ? 10.822 -7.536 -6.715 1.00 96.31 87 THR A CA 1
ATOM 647 C C . THR A 1 87 ? 9.449 -7.172 -6.157 1.00 96.31 87 THR A C 1
ATOM 649 O O . THR A 1 87 ? 9.250 -7.175 -4.942 1.00 96.31 87 THR A O 1
ATOM 652 N N . ILE A 1 88 ? 8.486 -6.885 -7.039 1.00 96.94 88 ILE A N 1
ATOM 653 C CA . ILE A 1 88 ? 7.115 -6.535 -6.656 1.00 96.94 88 ILE A CA 1
ATOM 654 C C . ILE A 1 88 ? 6.434 -7.687 -5.919 1.00 96.94 88 ILE A C 1
ATOM 656 O O . ILE A 1 88 ? 5.849 -7.485 -4.851 1.00 96.94 88 ILE A O 1
ATOM 660 N N . LEU A 1 89 ? 6.499 -8.890 -6.486 1.00 98.12 89 LEU A N 1
ATOM 661 C CA . LEU A 1 89 ? 5.814 -10.066 -5.956 1.00 98.12 89 LEU A CA 1
ATOM 662 C C . LEU A 1 89 ? 6.472 -10.578 -4.670 1.00 98.12 89 LEU A C 1
ATOM 664 O O . LEU A 1 89 ? 5.760 -10.888 -3.716 1.00 98.12 89 LEU A O 1
ATOM 668 N N . ALA A 1 90 ? 7.805 -10.597 -4.610 1.00 98.38 90 ALA A N 1
ATOM 669 C CA . ALA A 1 90 ? 8.540 -11.006 -3.416 1.00 98.38 90 ALA A CA 1
ATOM 670 C C . ALA A 1 90 ? 8.252 -10.075 -2.229 1.00 98.38 90 ALA A C 1
ATOM 672 O O . ALA A 1 90 ? 7.992 -10.534 -1.116 1.00 98.38 90 ALA A O 1
ATOM 673 N N . ASP A 1 91 ? 8.238 -8.761 -2.463 1.00 98.56 91 ASP A N 1
ATOM 674 C CA . ASP A 1 91 ? 7.914 -7.789 -1.421 1.00 98.56 91 ASP A CA 1
ATOM 675 C C . ASP A 1 91 ? 6.434 -7.854 -1.004 1.00 98.56 91 ASP A C 1
ATOM 677 O O . ASP A 1 91 ? 6.115 -7.793 0.182 1.00 98.56 91 ASP A O 1
ATOM 681 N N . SER A 1 92 ? 5.529 -8.078 -1.960 1.00 98.69 92 SER A N 1
ATOM 682 C CA . SER A 1 92 ? 4.109 -8.329 -1.685 1.00 98.69 92 SER A CA 1
ATOM 683 C C . SER A 1 92 ? 3.908 -9.512 -0.739 1.00 98.69 92 SER A C 1
ATOM 685 O O . SER A 1 92 ? 3.207 -9.394 0.265 1.00 98.69 92 SER A O 1
ATOM 687 N N . GLU A 1 93 ? 4.554 -10.642 -1.023 1.00 98.62 93 GLU A N 1
ATOM 688 C CA . GLU A 1 93 ? 4.470 -11.842 -0.191 1.00 98.62 93 GLU A CA 1
ATOM 689 C C . GLU A 1 93 ? 5.106 -11.628 1.191 1.00 98.62 93 GLU A C 1
ATOM 691 O O . GLU A 1 93 ? 4.509 -11.987 2.210 1.00 98.62 93 GLU A O 1
ATOM 696 N N . ARG A 1 94 ? 6.262 -10.951 1.249 1.00 98.69 94 ARG A N 1
ATOM 697 C CA . ARG A 1 94 ? 6.925 -10.562 2.504 1.00 98.69 94 ARG A CA 1
ATOM 698 C C . ARG A 1 94 ? 6.012 -9.713 3.389 1.00 98.69 94 ARG A C 1
ATOM 700 O O . ARG A 1 94 ? 5.908 -9.975 4.587 1.00 98.69 94 ARG A O 1
ATOM 707 N N . LEU A 1 95 ? 5.359 -8.701 2.819 1.00 98.81 95 LEU A N 1
ATOM 708 C CA . LEU A 1 95 ? 4.476 -7.794 3.552 1.00 98.81 95 LEU A CA 1
ATOM 709 C C . LEU A 1 95 ? 3.220 -8.505 4.050 1.00 98.81 95 LEU A C 1
ATOM 711 O O . LEU A 1 95 ? 2.844 -8.312 5.206 1.00 98.81 95 LEU A O 1
ATOM 715 N N . ILE A 1 96 ? 2.609 -9.361 3.223 1.00 98.81 96 ILE A N 1
ATOM 716 C CA . ILE A 1 96 ? 1.484 -10.202 3.648 1.00 98.81 96 ILE A CA 1
ATOM 717 C C . ILE A 1 96 ? 1.901 -11.048 4.854 1.00 98.81 96 ILE A C 1
ATOM 719 O O . ILE A 1 96 ? 1.253 -10.975 5.897 1.00 98.81 96 ILE A O 1
ATOM 723 N N . ALA A 1 97 ? 3.001 -11.797 4.739 1.00 98.62 97 ALA A N 1
ATOM 724 C CA . ALA A 1 97 ? 3.469 -12.688 5.798 1.00 98.62 97 ALA A CA 1
ATOM 725 C C . ALA A 1 97 ? 3.809 -11.942 7.097 1.00 98.62 97 ALA A C 1
ATOM 727 O O . ALA A 1 97 ? 3.604 -12.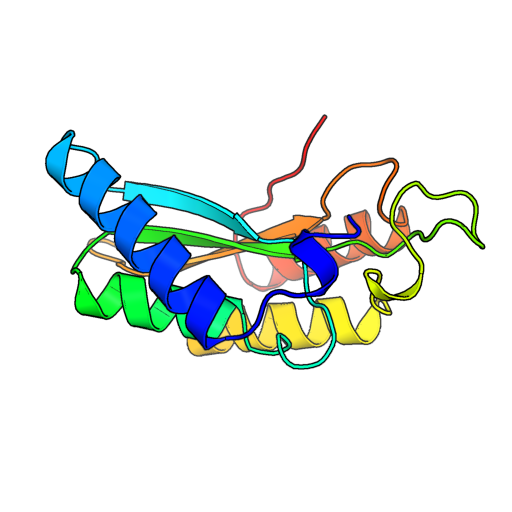470 8.189 1.00 98.62 97 ALA A O 1
ATOM 728 N N . ARG A 1 98 ? 4.334 -10.717 6.987 1.00 98.69 98 ARG A N 1
ATOM 729 C CA . ARG A 1 98 ? 4.784 -9.929 8.137 1.00 98.69 98 ARG A CA 1
ATOM 730 C C . ARG A 1 98 ? 3.666 -9.153 8.832 1.00 98.69 98 ARG A C 1
ATOM 732 O O . ARG A 1 98 ? 3.697 -9.041 10.054 1.00 98.69 98 ARG A O 1
ATOM 739 N N . TYR A 1 99 ? 2.732 -8.579 8.077 1.00 98.62 99 TYR A N 1
ATOM 740 C CA . TYR A 1 99 ? 1.828 -7.545 8.591 1.00 98.62 99 TYR A CA 1
ATOM 741 C C . TYR A 1 99 ? 0.343 -7.857 8.442 1.00 98.62 99 TYR A C 1
ATOM 743 O O . TYR A 1 99 ? -0.460 -7.220 9.120 1.00 98.62 99 TYR A O 1
ATOM 751 N N . HIS A 1 100 ? -0.063 -8.786 7.573 1.00 98.69 100 HIS A N 1
ATOM 752 C CA . HIS A 1 100 ? -1.486 -9.017 7.349 1.00 98.69 100 HIS A CA 1
ATOM 753 C C . HIS A 1 100 ? -2.141 -9.702 8.554 1.00 98.69 100 HIS A C 1
ATOM 755 O O . HIS A 1 100 ? -1.886 -10.869 8.847 1.00 98.69 100 HIS A O 1
ATOM 761 N N . GLN A 1 101 ? -3.035 -8.981 9.227 1.00 98.44 101 GLN A N 1
ATOM 762 C CA . GLN A 1 101 ? -3.859 -9.505 10.310 1.00 98.44 101 GLN A CA 1
ATOM 763 C C . GLN A 1 101 ? -5.250 -9.895 9.787 1.00 98.44 101 GLN A C 1
ATOM 765 O O . GLN A 1 101 ? -5.804 -9.268 8.876 1.00 98.44 101 GLN A O 1
ATOM 770 N N . ARG A 1 102 ? -5.832 -10.937 10.390 1.00 97.31 102 ARG A N 1
ATOM 771 C CA . ARG A 1 102 ? -7.174 -11.449 10.075 1.00 97.31 102 ARG A CA 1
ATOM 772 C C . ARG A 1 102 ? -8.086 -11.373 11.294 1.00 97.31 102 ARG A C 1
ATOM 774 O O . ARG A 1 102 ? -7.612 -11.422 12.425 1.00 97.31 102 ARG A O 1
ATOM 781 N N . GLY A 1 103 ? -9.390 -11.356 11.033 1.00 95.62 103 GLY A N 1
ATOM 782 C CA . GLY A 1 103 ? -10.428 -11.409 12.060 1.00 95.62 103 GLY A CA 1
ATOM 783 C C . GLY A 1 103 ? -10.749 -10.055 12.687 1.00 95.62 103 GLY A C 1
ATOM 784 O O . GLY A 1 103 ? -10.244 -9.006 12.277 1.00 95.62 103 GLY A O 1
ATOM 785 N N . ASP A 1 104 ? -11.634 -10.100 13.677 1.00 94.44 104 ASP A N 1
ATOM 786 C CA . ASP A 1 104 ? -12.115 -8.912 14.368 1.00 94.44 104 ASP A CA 1
ATOM 787 C C . ASP A 1 104 ? -10.977 -8.213 15.115 1.00 94.44 104 ASP A C 1
ATOM 789 O O . ASP A 1 104 ? -10.152 -8.839 15.778 1.00 94.44 104 ASP A O 1
ATOM 793 N N . GLY A 1 105 ? -10.936 -6.886 15.010 1.00 92.69 105 GLY A N 1
ATOM 794 C CA . GLY A 1 105 ? -9.910 -6.076 15.666 1.00 92.69 105 GLY A CA 1
ATOM 795 C C . GLY A 1 105 ? -8.561 -6.017 14.941 1.00 92.69 105 GLY A C 1
ATOM 796 O O . GLY A 1 105 ? -7.654 -5.375 15.468 1.00 92.69 105 GLY A O 1
ATOM 797 N N . ALA A 1 106 ? -8.427 -6.608 13.745 1.00 96.81 106 ALA A N 1
ATOM 798 C CA . ALA A 1 106 ? -7.246 -6.432 12.899 1.00 96.81 106 ALA A CA 1
ATOM 799 C C . ALA A 1 106 ? -6.931 -4.937 12.696 1.00 96.81 106 ALA A C 1
ATOM 801 O O . ALA A 1 106 ? -7.786 -4.164 12.251 1.00 96.81 106 ALA A O 1
ATOM 802 N N . ARG A 1 107 ? -5.703 -4.533 13.041 1.00 96.75 107 ARG A N 1
ATOM 803 C CA . ARG A 1 107 ? -5.209 -3.159 12.882 1.00 96.75 107 ARG A CA 1
ATOM 804 C C . ARG A 1 107 ? -4.554 -2.937 11.538 1.00 96.75 107 ARG A C 1
ATOM 806 O O . ARG A 1 107 ?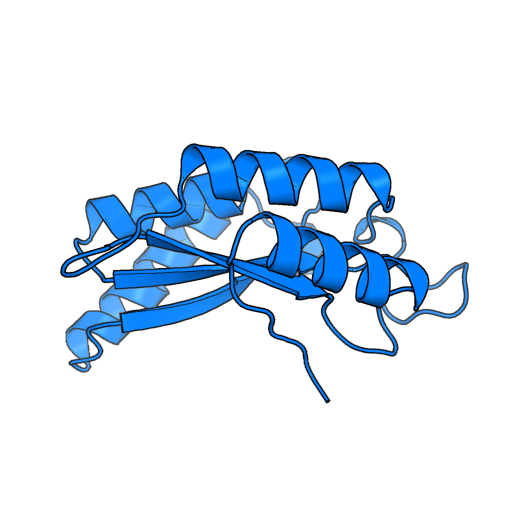 -4.862 -1.946 10.890 1.00 96.75 107 ARG A O 1
ATOM 813 N N . VAL A 1 108 ? -3.712 -3.864 11.097 1.00 98.50 108 VAL A N 1
ATOM 814 C CA . VAL A 1 108 ? -3.040 -3.770 9.798 1.00 98.50 108 VAL A CA 1
ATOM 815 C C . VAL A 1 108 ? -3.487 -4.913 8.906 1.00 98.50 108 VAL A C 1
ATOM 817 O O . VAL A 1 108 ? -3.379 -6.087 9.255 1.00 98.50 108 VAL A O 1
ATOM 820 N N . GLN A 1 109 ? -3.975 -4.573 7.720 1.00 98.69 109 GLN A N 1
ATOM 821 C CA . GLN A 1 109 ? -4.260 -5.540 6.673 1.00 98.69 109 GLN A CA 1
ATOM 822 C C . GLN A 1 109 ? -3.506 -5.154 5.399 1.00 98.69 109 GLN A C 1
ATOM 824 O O . GLN A 1 109 ? -3.433 -3.977 5.058 1.00 98.69 109 GLN A O 1
ATOM 829 N N . ILE A 1 110 ? -2.978 -6.146 4.677 1.00 98.81 110 ILE A N 1
ATOM 830 C CA . ILE A 1 110 ? -2.289 -5.944 3.404 1.00 98.81 110 ILE A CA 1
ATOM 831 C C . ILE A 1 110 ? -3.207 -6.320 2.243 1.00 98.81 110 ILE A C 1
ATOM 833 O O . ILE A 1 110 ? -3.890 -7.343 2.288 1.00 98.81 110 ILE A O 1
ATOM 837 N N . ALA A 1 111 ? -3.217 -5.485 1.209 1.00 98.62 111 ALA A N 1
ATOM 838 C CA . ALA A 1 111 ? -3.802 -5.777 -0.098 1.00 98.62 111 ALA A CA 1
ATOM 839 C C . ALA A 1 111 ? -2.753 -5.563 -1.194 1.00 98.62 111 ALA A C 1
ATOM 841 O O . ALA A 1 111 ? -1.761 -4.867 -0.980 1.00 98.62 111 ALA A O 1
ATOM 842 N N . LEU A 1 112 ? -2.969 -6.138 -2.373 1.00 98.56 112 LEU A N 1
ATOM 843 C CA . LEU A 1 112 ? -2.085 -5.935 -3.524 1.00 98.56 112 LEU A CA 1
ATOM 844 C C . LEU A 1 112 ? -2.724 -4.939 -4.489 1.00 98.56 112 LEU A C 1
ATOM 846 O O . LEU A 1 112 ? -3.915 -5.057 -4.791 1.00 98.56 112 LEU A O 1
ATOM 850 N N . ALA A 1 113 ? -1.954 -3.950 -4.949 1.00 97.75 113 ALA A N 1
ATOM 851 C CA . ALA A 1 113 ? -2.503 -2.849 -5.736 1.00 97.75 113 ALA A CA 1
ATOM 852 C C . ALA A 1 113 ? -1.672 -2.446 -6.965 1.00 97.75 113 ALA A C 1
ATOM 854 O O . ALA A 1 113 ? -1.082 -1.365 -7.004 1.00 97.75 113 ALA A O 1
ATOM 855 N N . PRO A 1 114 ? -1.610 -3.276 -8.019 1.00 95.44 114 PRO A N 1
ATOM 856 C CA . PRO A 1 114 ? -1.011 -2.830 -9.275 1.00 95.44 114 PRO A CA 1
ATOM 857 C C . PRO A 1 114 ? -1.669 -1.516 -9.741 1.00 95.44 114 PRO A C 1
ATOM 859 O O . PRO A 1 114 ? -2.887 -1.464 -9.899 1.00 95.44 114 PRO A O 1
ATOM 862 N N . CYS A 1 115 ? -0.880 -0.442 -9.901 1.00 90.88 115 CYS A N 1
ATOM 863 C CA . CYS A 1 115 ? -1.378 0.939 -9.797 1.00 90.88 115 CYS A CA 1
ATOM 864 C C . CYS A 1 115 ? -2.494 1.276 -10.798 1.00 90.88 115 CYS A C 1
ATOM 866 O O . CYS A 1 115 ? -3.573 1.706 -10.388 1.00 90.88 115 CYS A O 1
ATOM 868 N N . SER A 1 116 ? -2.259 1.076 -12.095 1.00 86.50 116 SER A N 1
ATOM 869 C CA . SER A 1 116 ? -3.266 1.275 -13.144 1.00 86.50 116 SER A CA 1
ATOM 870 C C . SER A 1 116 ? -2.902 0.496 -14.414 1.00 86.50 116 SER A C 1
ATOM 872 O O . SER A 1 116 ? -1.709 0.278 -14.645 1.00 86.50 116 SER A O 1
ATOM 874 N N . PRO A 1 117 ? -3.868 0.134 -15.285 1.00 81.69 117 PRO A N 1
ATOM 875 C CA . PRO A 1 117 ? -3.618 -0.628 -16.520 1.00 81.69 117 PRO A CA 1
ATOM 876 C C . PRO A 1 117 ? -2.588 -0.015 -17.481 1.00 81.69 117 PRO A C 1
ATOM 878 O O . PRO A 1 117 ? -2.065 -0.710 -18.343 1.00 81.69 117 PRO A O 1
ATOM 881 N N . PHE A 1 118 ? -2.308 1.281 -17.344 1.00 80.00 118 PHE A N 1
ATOM 882 C CA . PHE A 1 118 ? -1.358 2.032 -18.167 1.00 80.00 118 PHE A CA 1
ATOM 883 C C . PHE A 1 118 ? 0.000 2.282 -17.481 1.00 80.00 118 PHE A C 1
ATOM 885 O O . PHE A 1 118 ? 0.901 2.837 -18.104 1.00 80.00 118 PHE A O 1
ATOM 892 N N . SER A 1 119 ? 0.165 1.883 -16.213 1.00 80.94 119 SER A N 1
ATOM 893 C CA . SER A 1 119 ? 1.414 2.049 -15.437 1.00 80.94 119 SER A CA 1
ATOM 894 C C . SER A 1 119 ? 2.036 0.719 -14.984 1.00 80.94 119 SER A C 1
ATOM 896 O O . SER A 1 119 ? 3.078 0.704 -14.321 1.00 80.94 119 SER A O 1
ATOM 898 N N . VAL A 1 120 ? 1.402 -0.408 -15.315 1.00 88.12 120 VAL A N 1
ATOM 899 C CA . VAL A 1 120 ? 1.888 -1.762 -15.020 1.00 88.12 120 VAL A CA 1
ATOM 900 C C . VAL A 1 120 ? 1.705 -2.674 -16.225 1.00 88.12 120 VAL A C 1
ATOM 902 O O . VAL A 1 120 ? 0.861 -2.439 -17.087 1.00 88.12 120 VAL A O 1
ATOM 905 N N . THR A 1 121 ? 2.470 -3.757 -16.259 1.00 89.12 121 THR A N 1
ATOM 906 C CA . THR A 1 121 ? 2.316 -4.806 -17.265 1.00 89.12 121 THR A CA 1
ATOM 907 C C . THR A 1 121 ? 1.074 -5.676 -16.989 1.00 89.12 121 THR A C 1
ATOM 909 O O . THR A 1 121 ? 0.726 -5.915 -15.826 1.00 89.12 121 THR A O 1
ATOM 912 N N . PRO A 1 122 ? 0.413 -6.231 -18.028 1.00 91.69 122 PRO A N 1
ATOM 913 C CA . PRO A 1 122 ? -0.678 -7.195 -17.844 1.00 91.69 122 PRO A CA 1
ATOM 914 C C . PRO A 1 122 ? -0.260 -8.443 -17.058 1.00 91.69 122 PRO A C 1
ATOM 916 O O . PRO A 1 122 ? -1.076 -9.060 -16.378 1.00 91.69 122 PRO A O 1
ATOM 919 N N . GLU A 1 123 ? 1.012 -8.828 -17.164 1.00 92.25 123 GLU A N 1
ATOM 920 C CA . GLU A 1 123 ? 1.605 -9.909 -16.380 1.00 92.25 123 GLU A CA 1
ATOM 921 C C . GLU A 1 123 ? 1.546 -9.611 -14.881 1.00 92.25 123 GLU A C 1
ATOM 923 O O . GLU A 1 123 ? 1.046 -10.442 -14.128 1.00 92.25 123 GLU A O 1
ATOM 928 N N . ILE A 1 124 ? 1.939 -8.403 -14.459 1.00 94.88 124 ILE A N 1
ATOM 929 C CA . ILE A 1 124 ? 1.854 -8.005 -13.052 1.00 94.88 124 ILE A CA 1
ATOM 930 C C . ILE A 1 124 ? 0.416 -7.984 -12.552 1.00 94.88 124 ILE A C 1
ATOM 932 O O . ILE A 1 124 ? 0.159 -8.457 -11.450 1.00 94.88 124 ILE A O 1
ATOM 936 N N . MET A 1 125 ? -0.544 -7.532 -13.361 1.00 95.25 125 MET A N 1
ATOM 937 C CA . MET A 1 125 ? -1.953 -7.595 -12.960 1.00 95.25 125 MET A CA 1
ATOM 938 C C . MET A 1 125 ? -2.418 -9.029 -12.679 1.00 95.25 125 MET A C 1
ATOM 940 O O . MET A 1 125 ? -3.064 -9.273 -11.659 1.00 95.25 125 MET A O 1
ATOM 944 N N . ARG A 1 126 ? -2.067 -9.986 -13.550 1.00 96.56 126 ARG A N 1
ATOM 945 C CA . ARG A 1 126 ? -2.414 -11.404 -13.357 1.00 96.56 126 ARG A CA 1
ATOM 946 C C . ARG A 1 126 ? -1.685 -12.001 -12.158 1.00 96.56 126 ARG A C 1
ATOM 948 O O . ARG A 1 126 ? -2.330 -12.589 -11.298 1.00 96.56 126 ARG A O 1
ATOM 955 N N . ALA A 1 127 ? -0.376 -11.792 -12.060 1.00 97.56 127 ALA A N 1
ATOM 956 C CA . ALA A 1 127 ? 0.440 -12.348 -10.989 1.00 97.56 127 ALA A CA 1
ATOM 957 C C . ALA A 1 127 ? 0.047 -11.796 -9.609 1.00 97.56 127 ALA A C 1
ATOM 959 O O . ALA A 1 127 ? -0.035 -12.559 -8.647 1.00 97.56 127 ALA A O 1
ATOM 960 N N . SER A 1 128 ? -0.267 -10.498 -9.500 1.00 97.62 128 SER A N 1
ATOM 961 C CA . SER A 1 128 ? -0.821 -9.920 -8.271 1.00 97.62 128 SER A CA 1
ATOM 962 C C . SER A 1 128 ? -2.176 -10.532 -7.924 1.00 97.62 128 SER A C 1
ATOM 964 O O . SER A 1 128 ? -2.421 -10.818 -6.756 1.00 97.62 128 SER A O 1
ATOM 966 N N . ALA A 1 129 ? -3.045 -10.778 -8.910 1.00 97.88 129 ALA A N 1
ATOM 967 C CA . ALA A 1 129 ? -4.338 -11.408 -8.660 1.00 97.88 129 ALA A CA 1
ATOM 968 C C . ALA A 1 129 ? -4.204 -12.860 -8.178 1.00 97.88 129 ALA A C 1
ATOM 970 O O . ALA A 1 129 ? -4.857 -13.254 -7.213 1.00 97.88 129 ALA A O 1
ATOM 971 N N . GLU A 1 130 ? -3.318 -13.636 -8.800 1.00 98.44 130 GLU A N 1
ATOM 972 C CA . GLU A 1 130 ? -3.000 -14.999 -8.376 1.00 98.44 130 GLU A CA 1
ATOM 973 C C . GLU A 1 130 ? -2.393 -15.029 -6.972 1.00 98.44 130 GLU A C 1
ATOM 975 O O . GLU A 1 130 ? -2.810 -15.835 -6.143 1.00 98.44 130 GLU A O 1
ATOM 980 N N . LEU A 1 131 ? -1.441 -14.139 -6.674 1.00 98.50 131 LEU A N 1
ATOM 981 C CA . LEU A 1 131 ? -0.830 -14.037 -5.349 1.00 98.50 131 LEU A CA 1
ATOM 982 C C . LEU A 1 131 ? -1.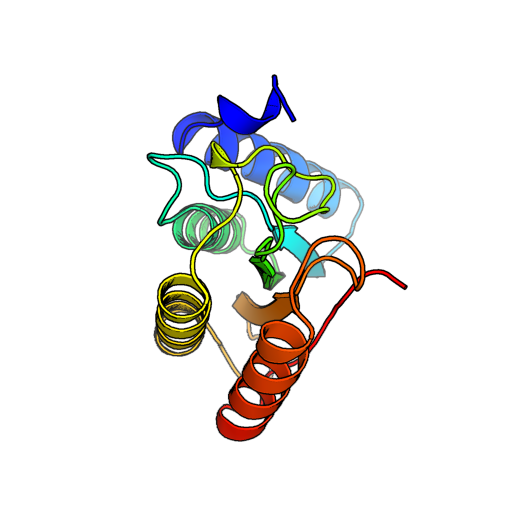867 -13.642 -4.289 1.00 98.50 131 LEU A C 1
ATOM 984 O O . LEU A 1 131 ? -1.909 -14.255 -3.223 1.00 98.50 131 LEU A O 1
ATOM 988 N N . ALA A 1 132 ? -2.737 -12.676 -4.595 1.00 98.50 132 ALA A N 1
ATOM 989 C CA . ALA A 1 132 ? -3.811 -12.267 -3.699 1.00 98.50 132 ALA A CA 1
ATOM 990 C C . ALA A 1 132 ? -4.785 -13.416 -3.410 1.00 98.50 132 ALA A C 1
ATOM 992 O O . ALA A 1 132 ? -5.161 -13.618 -2.258 1.00 98.50 132 ALA A O 1
ATOM 993 N N . ALA A 1 133 ? -5.137 -14.208 -4.428 1.00 98.50 133 ALA A N 1
ATOM 994 C CA . ALA A 1 133 ? -5.977 -15.390 -4.264 1.00 98.50 133 ALA A CA 1
ATOM 995 C C . ALA A 1 133 ? -5.290 -16.480 -3.424 1.00 98.50 133 ALA A C 1
ATOM 997 O O . ALA A 1 133 ? -5.917 -17.035 -2.524 1.00 98.50 133 ALA A O 1
ATOM 998 N N . ARG A 1 134 ? -3.999 -16.763 -3.670 1.00 98.56 134 ARG A N 1
ATOM 999 C CA . ARG A 1 134 ? -3.224 -17.753 -2.894 1.00 98.56 134 ARG A CA 1
ATOM 1000 C C . ARG A 1 134 ? -3.161 -17.410 -1.409 1.00 98.56 134 ARG A C 1
ATOM 1002 O O . ARG A 1 134 ? -3.236 -18.307 -0.576 1.00 98.56 134 ARG A O 1
ATOM 1009 N N . HIS A 1 135 ? -3.016 -16.126 -1.095 1.00 98.56 135 HIS A N 1
ATOM 1010 C CA . HIS A 1 135 ? -2.897 -15.636 0.276 1.00 98.56 135 HIS A CA 1
ATOM 1011 C C . HIS A 1 135 ? -4.214 -15.149 0.871 1.00 98.56 135 HIS A C 1
ATOM 1013 O O . HIS A 1 135 ? -4.195 -14.642 1.985 1.00 98.56 135 HIS A O 1
ATOM 1019 N N . ASP A 1 136 ? -5.348 -15.278 0.178 1.00 98.25 136 ASP A N 1
ATOM 1020 C CA . ASP A 1 136 ? -6.650 -14.766 0.630 1.00 98.25 136 ASP A CA 1
ATOM 1021 C C . ASP A 1 136 ? -6.573 -13.302 1.118 1.00 98.25 136 ASP A C 1
ATOM 1023 O O . ASP A 1 136 ? -6.948 -12.967 2.246 1.00 98.25 136 ASP A O 1
ATOM 1027 N N . VAL A 1 137 ? -6.003 -12.427 0.284 1.00 98.62 137 VAL A N 1
ATOM 1028 C CA . VAL A 1 137 ? -5.948 -10.973 0.506 1.00 98.62 137 VAL A CA 1
ATOM 1029 C C . VAL A 1 137 ? -6.681 -10.220 -0.602 1.00 98.62 137 VAL A C 1
ATOM 1031 O O . VAL A 1 137 ? -7.061 -10.777 -1.630 1.00 98.62 137 VAL A O 1
ATOM 1034 N N . ARG A 1 138 ? -6.932 -8.926 -0.385 1.00 98.31 138 ARG A N 1
ATOM 1035 C CA . ARG A 1 138 ? -7.704 -8.097 -1.321 1.00 98.31 138 ARG A CA 1
ATOM 1036 C C . ARG A 1 138 ? -6.847 -7.557 -2.469 1.00 98.31 138 ARG A C 1
ATOM 1038 O O . ARG A 1 138 ? -5.623 -7.478 -2.369 1.00 98.31 138 ARG A O 1
ATOM 1045 N N . LEU A 1 139 ? -7.535 -7.138 -3.531 1.00 97.69 139 LEU A N 1
ATOM 1046 C CA . LEU A 1 139 ? -6.979 -6.425 -4.679 1.00 97.69 139 LEU A CA 1
ATOM 1047 C C . LEU A 1 139 ? -7.588 -5.030 -4.788 1.00 97.69 139 LEU A C 1
ATOM 1049 O O . LEU A 1 139 ? -8.771 -4.841 -4.500 1.00 97.69 139 LEU A O 1
ATOM 1053 N N . HIS A 1 140 ? -6.790 -4.076 -5.253 1.00 97.44 140 HIS A N 1
ATOM 1054 C CA . HIS A 1 140 ? -7.226 -2.717 -5.555 1.00 97.44 140 HIS A CA 1
ATOM 1055 C C . HIS A 1 140 ? -6.469 -2.181 -6.783 1.00 97.44 140 HIS A C 1
ATOM 1057 O O . HIS A 1 140 ? -5.352 -2.601 -7.050 1.00 97.44 140 HIS A O 1
ATOM 1063 N N . THR A 1 141 ? -7.061 -1.293 -7.577 1.00 95.69 141 THR A N 1
ATOM 1064 C CA . THR A 1 141 ? -6.389 -0.649 -8.721 1.00 95.69 141 THR A CA 1
ATOM 1065 C C . THR A 1 141 ? -7.177 0.591 -9.148 1.00 95.69 141 THR A C 1
ATOM 1067 O O . THR A 1 141 ? -8.355 0.714 -8.803 1.00 95.69 141 THR A O 1
ATOM 1070 N N . HIS A 1 142 ? -6.550 1.499 -9.895 1.00 93.38 142 HIS A N 1
ATOM 1071 C CA . HIS A 1 142 ? -7.254 2.586 -10.578 1.00 93.38 142 HIS A CA 1
ATOM 1072 C C . HIS A 1 142 ? -7.824 2.091 -11.918 1.00 93.38 142 HIS A C 1
ATOM 1074 O O . HIS A 1 142 ? -7.119 1.411 -12.669 1.00 93.38 142 HIS A O 1
ATOM 1080 N N . LEU A 1 143 ? -9.072 2.463 -12.229 1.00 86.81 143 LEU A N 1
ATOM 1081 C CA . LEU A 1 143 ? -9.762 2.183 -13.497 1.00 86.81 143 LEU A CA 1
ATOM 1082 C C . LEU A 1 143 ? -10.255 3.474 -14.146 1.00 86.81 143 LEU A C 1
ATOM 1084 O O . LEU A 1 143 ? -10.815 4.313 -13.405 1.00 86.81 143 LEU A O 1
#

Organism: NCBI:txid1331689

Foldseek 3Di:
DVVLLPDALVNLLVVLLVVVVVCVVVVNQEEEDADAFQAPRCLCSVVSNLVSLVVVVGAYAYELEFFAQAVVNQADHHPRGHDDLVSSLVSLVVCQVPQDDDDPSRRYHYAYEHEEPRRHDPVSVVSSVVSCVVSVGHYYYDD

Sequence (143 aa):
YPVWARLTPEKLELATKVALAELLLSGCTTAADHHYLFPGGLEQAIDVQAGVVEELGMRAMLTRGSMSLGEKDGGLPPQQTVQEAETILADSERLIARYHQRGDGARVQIALAPCSPFSVTPEIMRASAELAARHDVRLHTHL

Secondary structure (DSSP, 8-state):
-TTGGG--HHHHHHHHHHHHHHHHHTT--EEEEEE----TT-TTHHHHHHHHHHHHT-EEEEEEEE----GGGT-SS-GGG---HHHHHHHHHHHHHHH---STT--EEEEEEE--TTTS-HHHHHHHHHHHHHTT-EE----

InterPro domains:
  IPR006680 Amidohydrolase-related [PF01979] (7-143)
  IPR050287 5-Methylthioadenosine/S-adenosylhomocysteine deaminase [PTHR43794] (1-143)